Protein AF-A0A2E0UYD4-F1 (afdb_monomer)

Nearest PDB structures (foldseek):
  3ntu-assembly1_A  TM=8.074E-01  e=1.415E-02  Methanococcus voltae PS
  2zud-assembly1_B  TM=7.573E-01  e=6.756E-02  Saccharolobus solfataricus
  4is7-assembly1_A-2  TM=6.394E-01  e=7.525E-01  Homo sapiens
  5l1m-assembly1_A-2  TM=5.549E-01  e=4.769E-01  Homo sapiens
  7kja-assembly1_A  TM=5.950E-01  e=2.769E+00  Homo sapiens

Foldseek 3Di:
DDPVVVVVVVVVVVVVVVVVVVCVVVVVVVVVVVVVVVVVVVVVVVVVVVVVVVVVVVVVVVVVVVVPDDDPPDDPPDDDDPDPDDFDDLVVQPQDDPVLQVLCVVVVHRALVSLLPDDLVVSCVSCPPVCVSGDDSVSSSVVSVVVVVVVVVVVD

Solvent-accessible surface area (backbone atoms only — not comparable to full-atom values): 9063 Å² total; per-residue (Å²): 132,60,72,67,58,56,53,51,49,53,51,53,52,53,52,51,52,54,50,51,52,51,49,56,56,48,59,59,54,54,55,59,58,50,52,53,53,48,55,54,52,53,49,49,55,50,52,55,50,51,53,52,52,52,51,51,52,51,53,49,52,52,50,48,56,68,66,70,63,89,84,86,87,69,89,73,79,84,77,72,82,89,61,82,75,74,73,47,74,58,57,78,38,75,60,37,44,76,70,52,42,49,49,37,42,75,73,72,40,44,37,38,57,56,48,35,73,49,56,60,66,56,50,48,67,71,49,42,84,63,48,83,76,42,49,59,60,67,60,40,31,53,44,22,40,55,52,29,53,55,49,52,70,71,73,110

Mean predicted aligned error: 17.16 Å

Sequence (156 aa):
MSPIVAFILGLLVGWLVEWVIDWLYWRKRLQQNQAALQTCQDKQKDWDSQIKALITENEELKKQLKQTKPQVTAPVQAAEPIVPPTPDKLQKIKGIGPVIEKKLNEAGVYTFEQLASKNTEYLREVLGAVIERLADEDAIIQQAQLFADQKQSKAG

Radius of gyration: 34.53 Å; Cα contacts (8 Å, |Δi|>4): 71; chains: 1; bounding box: 78×46×93 Å

Secondary structure (DSSP, 8-state):
--HHHHHHHHHHHHHHHHHHHHHHHHHHHHHHHHHHHHHHHHHHHHHHHHHHHHHHHHHHHHHHHHHS-----S--------PPPPPP-GGGSTT--HHHHHHHHHTT--SHHHHHTS-HHHHHHHHGGGGGGSS-HHHHHHHHHHHHHHHHHHH-

Structure (mmCIF, N/CA/C/O backbone):
data_AF-A0A2E0UYD4-F1
#
_entry.id   AF-A0A2E0UYD4-F1
#
loop_
_atom_site.group_PDB
_atom_site.id
_atom_site.type_symbol
_atom_site.label_atom_id
_atom_site.label_alt_id
_atom_site.label_comp_id
_atom_site.label_asym_id
_atom_site.label_entity_id
_atom_site.label_seq_id
_atom_site.pdbx_PDB_ins_code
_atom_site.Cartn_x
_atom_site.Cartn_y
_atom_site.Cartn_z
_atom_site.occupancy
_atom_site.B_iso_or_equiv
_atom_site.auth_seq_id
_atom_site.auth_comp_id
_atom_site.auth_asym_id
_atom_site.auth_atom_id
_atom_site.pdbx_PDB_model_num
ATOM 1 N N . MET A 1 1 ? 50.947 -3.061 -53.651 1.00 64.31 1 MET A N 1
ATOM 2 C CA . MET A 1 1 ? 50.149 -3.178 -52.409 1.00 64.31 1 MET A CA 1
ATOM 3 C C . MET A 1 1 ? 50.666 -4.378 -51.644 1.00 64.31 1 MET A C 1
ATOM 5 O O . MET A 1 1 ? 50.732 -5.449 -52.232 1.00 64.31 1 MET A O 1
ATOM 9 N N . SER A 1 2 ? 51.127 -4.206 -50.405 1.00 89.00 2 SER A N 1
ATOM 10 C CA . SER A 1 2 ? 51.638 -5.330 -49.616 1.00 89.00 2 SER A CA 1
ATOM 11 C C . SER A 1 2 ? 50.470 -6.196 -49.116 1.00 89.00 2 SER A C 1
ATOM 13 O O . SER A 1 2 ? 49.450 -5.652 -48.687 1.00 89.00 2 SER A O 1
ATOM 15 N N . PRO A 1 3 ? 50.587 -7.535 -49.147 1.00 90.81 3 PRO A N 1
ATOM 16 C CA . PRO A 1 3 ? 49.510 -8.441 -48.723 1.00 90.81 3 PRO A CA 1
ATOM 17 C C . PRO A 1 3 ? 49.109 -8.230 -47.252 1.00 90.81 3 PRO A C 1
ATOM 19 O O . PRO A 1 3 ? 47.948 -8.385 -46.887 1.00 90.81 3 PRO A O 1
ATOM 22 N N . ILE A 1 4 ? 50.053 -7.775 -46.427 1.00 92.19 4 ILE A N 1
ATOM 23 C CA . ILE A 1 4 ? 49.841 -7.421 -45.019 1.00 92.19 4 ILE A CA 1
ATOM 24 C C . ILE A 1 4 ? 48.880 -6.230 -44.879 1.00 92.19 4 ILE A C 1
ATOM 26 O O . ILE A 1 4 ? 48.002 -6.240 -44.022 1.00 92.19 4 ILE A O 1
ATOM 30 N N . VAL A 1 5 ? 48.997 -5.218 -45.745 1.00 90.38 5 VAL A N 1
ATOM 31 C CA . VAL A 1 5 ? 48.122 -4.034 -45.708 1.00 90.38 5 VAL A CA 1
ATOM 32 C C . VAL A 1 5 ? 46.686 -4.397 -46.089 1.00 90.38 5 VAL A C 1
ATOM 34 O O . VAL A 1 5 ? 45.752 -3.890 -45.475 1.00 90.38 5 VAL A O 1
ATOM 37 N N . ALA A 1 6 ? 46.495 -5.319 -47.037 1.00 90.50 6 ALA A N 1
ATOM 38 C CA . ALA A 1 6 ? 45.163 -5.811 -47.393 1.00 90.50 6 ALA A CA 1
ATOM 39 C C . ALA A 1 6 ? 44.496 -6.580 -46.236 1.00 90.50 6 ALA A C 1
ATOM 41 O O . ALA A 1 6 ? 43.305 -6.401 -45.987 1.00 90.50 6 ALA A O 1
ATOM 42 N N . PHE A 1 7 ? 45.265 -7.381 -45.490 1.00 95.38 7 PHE A N 1
ATOM 43 C CA . PHE A 1 7 ? 44.767 -8.105 -44.317 1.00 95.38 7 PHE A CA 1
ATOM 44 C C . PHE A 1 7 ? 44.343 -7.157 -43.184 1.00 95.38 7 PHE A C 1
ATOM 46 O O . PHE A 1 7 ? 43.256 -7.299 -42.625 1.00 95.38 7 PHE A O 1
ATOM 53 N N . ILE A 1 8 ? 45.162 -6.142 -42.891 1.00 95.44 8 ILE A N 1
ATOM 54 C CA . ILE A 1 8 ? 44.855 -5.128 -41.870 1.00 95.44 8 ILE A CA 1
ATOM 55 C C . ILE A 1 8 ? 43.615 -4.316 -42.263 1.00 95.44 8 ILE A C 1
ATOM 57 O O . ILE A 1 8 ? 42.755 -4.073 -41.421 1.00 95.44 8 ILE A O 1
ATOM 61 N N . LEU A 1 9 ? 43.482 -3.937 -43.538 1.00 94.69 9 LEU A N 1
ATOM 62 C CA . LEU A 1 9 ? 42.302 -3.225 -44.035 1.00 94.69 9 LEU A CA 1
ATOM 63 C C . LEU A 1 9 ? 41.019 -4.043 -43.865 1.00 94.69 9 LEU A C 1
ATOM 65 O O . LEU A 1 9 ? 40.025 -3.507 -43.386 1.00 94.69 9 LEU A O 1
ATOM 69 N N . GLY A 1 10 ? 41.040 -5.334 -44.205 1.00 94.62 10 GLY A N 1
ATOM 70 C CA . GLY A 1 10 ? 39.885 -6.213 -44.009 1.00 94.62 10 GLY A CA 1
ATOM 71 C C . GLY A 1 10 ? 39.479 -6.332 -42.538 1.00 94.62 10 GLY A C 1
ATOM 72 O O . GLY A 1 10 ? 38.295 -6.248 -42.216 1.00 94.62 10 GLY A O 1
ATOM 73 N N . LEU A 1 11 ? 40.461 -6.448 -41.640 1.00 96.44 11 LEU A N 1
ATOM 74 C CA . LEU A 1 11 ? 40.224 -6.540 -40.199 1.00 96.44 11 LEU A CA 1
ATOM 75 C C . LEU A 1 11 ? 39.665 -5.232 -39.619 1.00 96.44 11 LEU A C 1
ATOM 77 O O . LEU A 1 11 ? 38.732 -5.268 -38.822 1.00 96.44 11 LEU A O 1
ATOM 81 N N . LEU A 1 12 ? 40.170 -4.079 -40.065 1.00 96.81 12 LEU A N 1
ATOM 82 C CA . LEU A 1 12 ? 39.643 -2.770 -39.670 1.00 96.81 12 LEU A CA 1
ATOM 83 C C . LEU A 1 12 ? 38.213 -2.546 -40.168 1.00 96.81 12 LEU A C 1
ATOM 85 O O . LEU A 1 12 ? 37.390 -2.014 -39.428 1.00 96.81 12 LEU A O 1
ATOM 89 N N . VAL A 1 13 ? 37.902 -2.962 -41.399 1.00 96.25 13 VAL A N 1
ATOM 90 C CA . VAL A 1 13 ? 36.544 -2.858 -41.951 1.00 96.25 13 VAL A CA 1
ATOM 91 C C . VAL A 1 13 ? 35.580 -3.765 -41.188 1.00 96.25 13 VAL A C 1
ATOM 93 O O . VAL A 1 13 ? 34.505 -3.308 -40.812 1.00 96.25 13 VAL A O 1
ATOM 96 N N . GLY A 1 14 ? 35.968 -5.012 -40.904 1.00 94.62 14 GLY A N 1
ATOM 97 C CA . GLY A 1 14 ? 35.163 -5.927 -40.089 1.00 94.62 14 GLY A CA 1
ATOM 98 C C . GLY A 1 14 ? 34.896 -5.376 -38.687 1.00 94.62 14 GLY A C 1
ATOM 99 O O . GLY A 1 14 ? 33.746 -5.328 -38.255 1.00 94.62 14 GLY A O 1
ATOM 100 N N . TRP A 1 1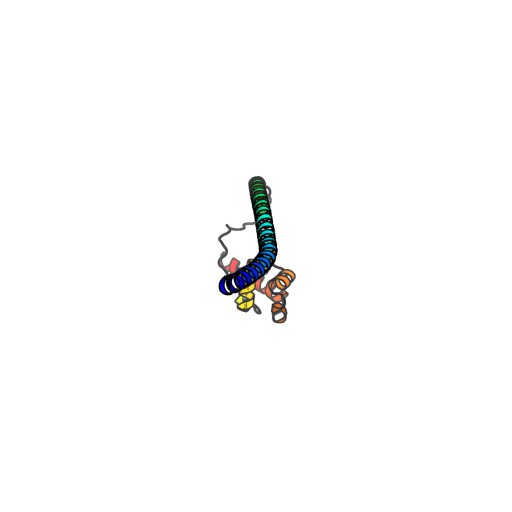5 ? 35.934 -4.857 -38.027 1.00 96.25 15 TRP A N 1
ATOM 101 C CA . TRP A 1 15 ? 35.818 -4.236 -36.706 1.00 96.25 15 TRP A CA 1
ATOM 102 C C . TRP A 1 15 ? 34.908 -2.996 -36.711 1.00 96.25 15 TRP A C 1
ATOM 104 O O . TRP A 1 15 ? 34.090 -2.816 -35.810 1.00 96.25 15 TRP A O 1
ATOM 114 N N . LEU A 1 16 ? 34.993 -2.160 -37.752 1.00 96.38 16 LEU A N 1
ATOM 115 C CA . LEU A 1 16 ? 34.124 -0.992 -37.911 1.00 96.38 16 LEU A CA 1
ATOM 116 C C . LEU A 1 16 ? 32.654 -1.403 -38.083 1.00 96.38 16 LEU A C 1
ATOM 118 O O . LEU A 1 16 ? 31.770 -0.769 -37.513 1.00 96.38 16 LEU A O 1
ATOM 122 N N . VAL A 1 17 ? 32.388 -2.457 -38.858 1.00 95.94 17 VAL A N 1
ATOM 123 C CA . VAL A 1 17 ? 31.026 -2.964 -39.082 1.00 95.94 17 VAL A CA 1
ATOM 124 C C . VAL A 1 17 ? 30.419 -3.495 -37.784 1.00 95.94 17 VAL A C 1
ATOM 126 O O . VAL A 1 17 ? 29.288 -3.127 -37.464 1.00 95.94 17 VAL A O 1
ATOM 129 N N . GLU A 1 18 ? 31.163 -4.287 -37.006 1.00 94.62 18 GLU A N 1
ATOM 130 C CA . GLU A 1 18 ? 30.717 -4.749 -35.683 1.00 94.62 18 GLU A CA 1
ATOM 131 C C . GLU A 1 18 ? 30.422 -3.571 -34.747 1.00 94.62 18 GLU A C 1
ATOM 133 O O . GLU A 1 18 ? 29.347 -3.506 -34.149 1.00 94.62 18 GLU A O 1
ATOM 138 N N . TRP A 1 19 ? 31.317 -2.581 -34.692 1.00 95.31 19 TRP A N 1
ATOM 139 C CA . TRP A 1 19 ? 31.139 -1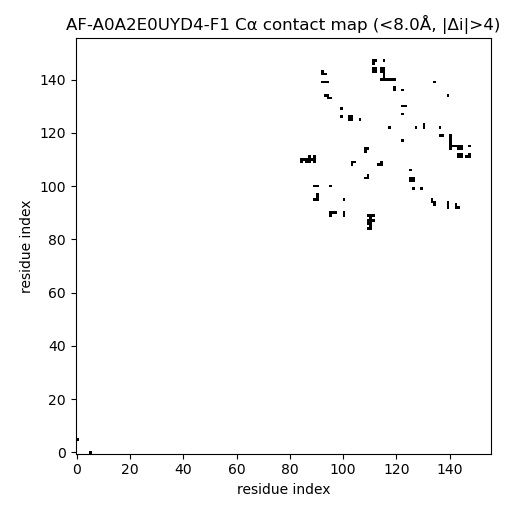.401 -33.846 1.00 95.31 19 TRP A CA 1
ATOM 140 C C . TRP A 1 19 ? 29.908 -0.569 -34.231 1.00 95.31 19 TRP A C 1
ATOM 142 O O . TRP A 1 19 ? 29.183 -0.089 -33.360 1.00 95.31 19 TRP A O 1
ATOM 152 N N . VAL A 1 20 ? 29.630 -0.412 -35.529 1.00 95.25 20 VAL A N 1
ATOM 153 C CA . VAL A 1 20 ? 28.441 0.308 -36.013 1.00 95.25 20 VAL A CA 1
ATOM 154 C C . VAL A 1 20 ? 27.155 -0.424 -35.621 1.00 95.25 20 VAL A C 1
ATOM 156 O O . VAL A 1 20 ? 26.191 0.226 -35.207 1.00 95.25 20 VAL A O 1
ATOM 159 N N . ILE A 1 21 ? 27.133 -1.758 -35.715 1.00 92.56 21 ILE A N 1
ATOM 160 C CA . ILE A 1 21 ? 25.982 -2.575 -35.303 1.00 92.56 21 ILE A CA 1
ATOM 161 C C . ILE A 1 21 ? 25.747 -2.436 -33.793 1.00 92.56 21 ILE A C 1
ATOM 163 O O . ILE A 1 21 ? 24.619 -2.155 -33.377 1.00 92.56 21 ILE A O 1
ATOM 167 N N . ASP A 1 22 ? 26.802 -2.542 -32.983 1.00 91.00 22 ASP A N 1
ATOM 168 C CA . ASP A 1 22 ? 26.722 -2.369 -31.530 1.00 91.00 22 ASP A CA 1
ATOM 169 C C . ASP A 1 22 ? 26.291 -0.952 -31.137 1.00 91.00 22 ASP A C 1
ATOM 171 O O . ASP A 1 22 ? 25.445 -0.775 -30.260 1.00 91.00 22 ASP 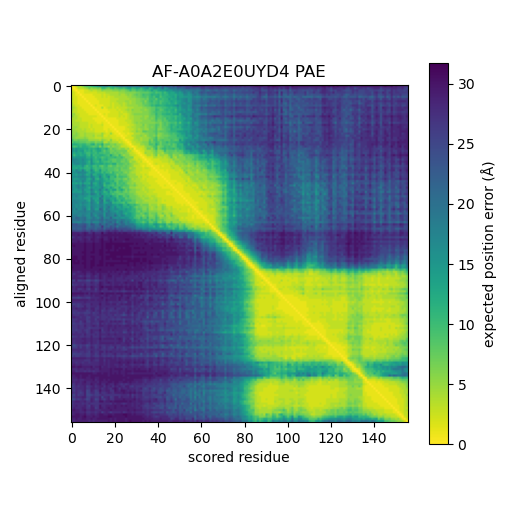A O 1
ATOM 175 N N . TRP A 1 23 ? 26.795 0.078 -31.819 1.00 91.44 23 TRP A N 1
ATOM 176 C CA . TRP A 1 23 ? 26.407 1.465 -31.570 1.00 91.44 23 TRP A CA 1
ATOM 177 C C . TRP A 1 23 ? 24.928 1.716 -31.880 1.00 91.44 23 TRP A C 1
ATOM 179 O O . TRP A 1 23 ? 24.232 2.359 -31.090 1.00 91.44 23 TRP A O 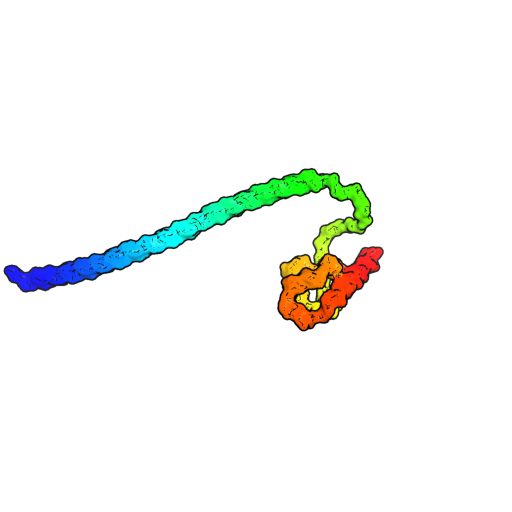1
ATOM 189 N N . LEU A 1 24 ? 24.414 1.183 -32.994 1.00 89.06 24 LEU A N 1
ATOM 190 C CA . LEU A 1 24 ? 22.992 1.281 -33.341 1.00 89.06 24 LEU A CA 1
ATOM 191 C C . LEU A 1 24 ? 22.112 0.537 -32.331 1.00 89.06 24 LEU A C 1
ATOM 193 O O . LEU A 1 24 ? 21.074 1.060 -31.907 1.00 89.06 24 LEU A O 1
ATOM 197 N N . TYR A 1 25 ? 22.543 -0.655 -31.913 1.00 86.69 25 TYR A N 1
ATOM 198 C CA . TYR A 1 25 ? 21.862 -1.445 -30.895 1.00 86.69 25 TYR A CA 1
ATOM 199 C C . TYR A 1 25 ? 21.826 -0.715 -29.542 1.00 86.69 25 TYR A C 1
ATOM 201 O O . TYR A 1 25 ? 20.766 -0.587 -28.917 1.00 86.69 25 TYR A O 1
ATOM 209 N N . TRP A 1 26 ? 22.957 -0.157 -29.110 1.00 80.94 26 TRP A N 1
ATOM 210 C CA . TRP A 1 26 ? 23.078 0.521 -27.823 1.00 80.94 26 TRP A CA 1
ATOM 211 C C . TRP A 1 26 ? 22.361 1.875 -27.805 1.00 80.94 26 TRP A C 1
ATOM 213 O O . TRP A 1 26 ? 21.678 2.203 -26.833 1.00 80.94 26 TRP A O 1
ATOM 223 N N . ARG A 1 27 ? 22.395 2.625 -28.915 1.00 84.75 27 ARG A N 1
ATOM 224 C CA . ARG A 1 27 ? 21.698 3.912 -29.063 1.00 84.75 27 ARG A CA 1
ATOM 225 C C . ARG A 1 27 ? 20.195 3.792 -28.811 1.00 84.75 27 ARG A C 1
ATOM 227 O O . ARG A 1 27 ? 19.625 4.632 -28.119 1.00 84.75 27 ARG A O 1
ATOM 234 N N . LYS A 1 28 ? 19.553 2.740 -29.329 1.00 76.19 28 LYS A N 1
ATOM 235 C CA . LYS A 1 28 ? 18.117 2.496 -29.106 1.00 76.19 28 LYS A CA 1
ATOM 236 C C . LYS A 1 28 ? 17.823 2.070 -27.662 1.00 76.19 28 LYS A C 1
ATOM 238 O O . LYS A 1 28 ? 16.817 2.489 -27.090 1.00 76.19 28 LYS A O 1
ATOM 243 N N . ARG A 1 29 ? 18.708 1.271 -27.056 1.00 78.81 29 ARG A N 1
ATOM 244 C CA . ARG A 1 29 ? 18.553 0.742 -25.690 1.00 78.81 29 ARG A CA 1
ATOM 245 C C . ARG A 1 29 ? 18.697 1.816 -24.605 1.00 78.81 29 ARG A C 1
ATOM 247 O O . ARG A 1 29 ? 18.000 1.748 -23.594 1.00 78.81 29 ARG A O 1
ATOM 254 N N . LEU A 1 30 ? 19.538 2.832 -24.811 1.00 69.50 30 LEU A N 1
ATOM 255 C CA . LEU A 1 30 ? 19.697 3.928 -23.844 1.00 69.50 30 LEU A CA 1
ATOM 256 C C . LEU A 1 30 ? 18.424 4.771 -23.690 1.00 69.50 30 LEU A C 1
ATOM 258 O O . LEU A 1 30 ? 18.078 5.165 -22.578 1.00 69.50 30 LEU A O 1
ATOM 262 N N . GLN A 1 31 ? 17.706 5.014 -24.787 1.00 72.25 31 GLN A N 1
ATOM 263 C CA . GLN A 1 31 ? 16.536 5.891 -24.782 1.00 72.25 31 GLN A CA 1
ATOM 264 C C . GLN A 1 31 ? 15.355 5.290 -24.001 1.00 72.25 31 GLN A C 1
ATOM 266 O O . GLN A 1 31 ? 14.665 6.003 -23.273 1.00 72.25 31 GLN A O 1
ATOM 271 N N . GLN A 1 32 ? 15.153 3.970 -24.092 1.00 75.00 32 GLN A N 1
ATOM 272 C CA . GLN A 1 32 ? 14.094 3.273 -23.350 1.00 75.00 32 GLN A CA 1
ATOM 273 C C . GLN A 1 32 ? 14.324 3.314 -21.833 1.00 75.00 32 GLN A C 1
ATOM 275 O O . GLN A 1 32 ? 13.389 3.564 -21.073 1.00 75.00 32 GLN A O 1
ATOM 280 N N . ASN A 1 33 ? 15.572 3.139 -21.392 1.00 78.25 33 ASN A N 1
ATOM 281 C CA . ASN A 1 33 ? 15.908 3.184 -19.968 1.00 78.25 33 ASN A CA 1
ATOM 282 C C . ASN A 1 33 ? 15.760 4.596 -19.375 1.00 78.25 33 ASN A C 1
ATOM 284 O O . ASN A 1 33 ? 15.356 4.737 -18.222 1.00 78.25 33 ASN A O 1
ATOM 288 N N . GLN A 1 34 ? 16.041 5.645 -20.154 1.00 78.06 34 GLN A N 1
ATOM 289 C CA . GLN A 1 34 ? 15.886 7.033 -19.702 1.00 78.06 34 GLN A CA 1
ATOM 290 C C . GLN A 1 34 ? 14.416 7.448 -19.557 1.00 78.06 34 GLN A C 1
ATOM 292 O O . GLN A 1 34 ? 14.070 8.098 -18.573 1.00 78.06 34 GLN A O 1
ATOM 297 N N . ALA A 1 35 ? 13.539 7.027 -20.475 1.00 80.12 35 ALA A N 1
ATOM 298 C CA . ALA A 1 35 ? 12.107 7.318 -20.385 1.00 80.12 35 ALA A CA 1
ATOM 299 C C . ALA A 1 35 ? 11.467 6.676 -19.140 1.00 80.12 35 ALA A C 1
ATOM 301 O O . ALA A 1 35 ? 10.701 7.324 -18.429 1.00 80.12 35 ALA A O 1
ATOM 302 N N . ALA A 1 36 ? 11.834 5.430 -18.821 1.00 81.50 36 ALA A N 1
ATOM 303 C CA . ALA A 1 36 ? 11.369 4.764 -17.605 1.00 81.50 36 ALA A CA 1
ATOM 304 C C . ALA A 1 36 ? 11.799 5.526 -16.336 1.00 81.50 36 ALA A C 1
ATOM 306 O O . ALA A 1 36 ? 10.974 5.763 -15.452 1.00 81.50 36 ALA A O 1
ATOM 307 N N . LEU A 1 37 ? 13.055 5.988 -16.271 1.00 82.44 37 LEU A N 1
ATOM 308 C CA . LEU A 1 37 ? 13.548 6.797 -15.150 1.00 82.44 37 LEU A CA 1
ATOM 309 C C . LEU A 1 37 ? 12.776 8.110 -14.994 1.00 82.44 37 LEU A C 1
ATOM 311 O O . LEU A 1 37 ? 12.408 8.458 -13.873 1.00 82.44 37 LEU A O 1
ATOM 315 N N . GLN A 1 38 ? 12.486 8.804 -16.095 1.00 84.75 38 GLN A N 1
ATOM 316 C CA . GLN A 1 38 ? 11.697 10.038 -16.062 1.00 84.75 38 GLN A CA 1
ATOM 317 C C . GLN A 1 38 ? 10.290 9.787 -15.521 1.00 84.75 38 GLN A C 1
ATOM 319 O O . GLN A 1 38 ? 9.877 10.453 -14.579 1.00 84.75 38 GLN A O 1
ATOM 324 N N . THR A 1 39 ? 9.599 8.751 -16.006 1.00 85.81 39 THR A N 1
ATOM 325 C CA . THR A 1 39 ? 8.253 8.430 -15.502 1.00 85.81 39 THR A CA 1
ATOM 326 C C . THR A 1 39 ? 8.237 8.097 -14.009 1.00 85.81 39 THR A C 1
ATOM 328 O O . THR A 1 39 ? 7.291 8.457 -13.311 1.00 85.81 39 THR A O 1
ATOM 331 N N . CYS A 1 40 ? 9.277 7.436 -13.492 1.00 86.25 40 CYS A N 1
ATOM 332 C CA . CYS A 1 40 ? 9.405 7.174 -12.060 1.00 86.25 40 CYS A CA 1
ATOM 333 C C . CYS A 1 40 ? 9.655 8.461 -11.263 1.00 86.25 40 CYS A C 1
ATOM 335 O O . CYS A 1 40 ? 9.064 8.637 -10.200 1.00 86.25 40 CYS A O 1
ATOM 337 N N . GLN A 1 41 ? 10.486 9.370 -11.776 1.00 90.25 41 GLN A N 1
ATOM 338 C CA . GLN A 1 41 ? 10.757 10.660 -11.136 1.00 90.25 41 GLN A CA 1
ATOM 339 C C . GLN A 1 41 ? 9.533 11.581 -11.133 1.00 90.25 41 GLN A C 1
ATOM 341 O O . GLN A 1 41 ? 9.270 12.244 -10.132 1.00 90.25 41 GLN A O 1
ATOM 346 N N . ASP A 1 42 ? 8.770 11.610 -12.222 1.00 90.25 42 ASP A N 1
ATOM 347 C CA . ASP A 1 42 ? 7.551 12.413 -12.313 1.00 90.25 42 ASP A CA 1
ATOM 348 C C . ASP A 1 42 ? 6.486 11.896 -11.347 1.00 90.25 42 ASP A C 1
ATOM 350 O O . ASP A 1 42 ? 5.899 12.681 -10.602 1.00 90.25 42 ASP A O 1
ATOM 354 N N . LYS A 1 43 ? 6.320 10.568 -11.261 1.00 91.00 43 LYS A N 1
ATOM 355 C CA . LYS A 1 43 ? 5.482 9.946 -10.228 1.00 91.00 43 LYS A CA 1
ATOM 356 C C . LYS A 1 43 ? 5.948 10.339 -8.830 1.00 91.00 43 LYS A C 1
ATOM 358 O O . LYS A 1 43 ? 5.119 10.710 -8.015 1.00 91.00 43 LYS A O 1
ATOM 363 N N . GLN A 1 44 ? 7.250 10.296 -8.544 1.00 91.62 44 GLN A N 1
ATOM 364 C CA . GLN A 1 44 ? 7.777 10.676 -7.230 1.00 91.62 44 GLN A CA 1
ATOM 365 C C . GLN A 1 44 ? 7.403 12.118 -6.851 1.00 91.62 44 GLN A C 1
ATOM 367 O O . GLN A 1 44 ? 6.922 12.347 -5.746 1.00 91.62 44 GLN A O 1
ATOM 372 N N . LYS A 1 45 ? 7.544 13.076 -7.775 1.00 91.50 45 LYS A N 1
ATOM 373 C CA . LYS A 1 45 ? 7.154 14.477 -7.537 1.00 91.50 45 LYS A CA 1
ATOM 374 C C . LYS A 1 45 ? 5.653 14.644 -7.306 1.00 91.50 45 LYS A C 1
ATOM 376 O O . LYS A 1 45 ? 5.249 15.476 -6.491 1.00 91.50 45 LYS A O 1
ATOM 381 N N . ASP A 1 46 ? 4.839 13.878 -8.025 1.00 92.94 46 ASP A N 1
ATOM 382 C CA . ASP A 1 46 ? 3.388 13.875 -7.859 1.00 92.94 46 ASP A CA 1
ATOM 383 C C . ASP A 1 46 ? 2.992 13.332 -6.477 1.00 92.94 46 ASP A C 1
ATOM 385 O O . ASP A 1 46 ? 2.299 14.015 -5.723 1.00 92.94 46 ASP A O 1
ATOM 389 N N . TRP A 1 47 ? 3.540 12.177 -6.079 1.00 86.19 47 TRP A 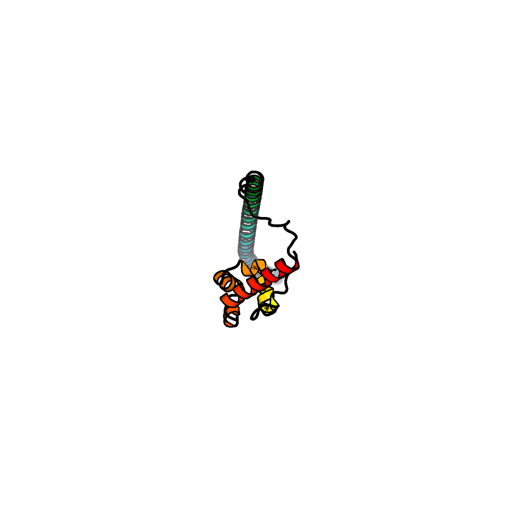N 1
ATOM 390 C CA . TRP A 1 47 ? 3.348 11.612 -4.739 1.00 86.19 47 TRP A CA 1
ATOM 391 C C . TRP A 1 47 ? 3.794 12.580 -3.635 1.00 86.19 47 TRP A C 1
ATOM 393 O O . TRP A 1 47 ? 3.070 12.775 -2.659 1.00 86.19 47 TRP A O 1
ATOM 403 N N . ASP A 1 48 ? 4.942 13.242 -3.803 1.00 93.44 48 ASP A N 1
ATOM 404 C CA . ASP A 1 48 ? 5.444 14.236 -2.847 1.00 93.44 48 ASP A CA 1
ATOM 405 C C . ASP A 1 48 ? 4.494 15.440 -2.715 1.00 93.44 48 ASP A C 1
ATOM 407 O O . ASP A 1 48 ? 4.325 15.994 -1.624 1.00 93.44 48 ASP A O 1
ATOM 411 N N . SER A 1 49 ? 3.862 15.853 -3.815 1.00 90.69 49 SER A N 1
ATOM 412 C CA . SER A 1 49 ? 2.884 16.947 -3.831 1.00 90.69 49 SER A CA 1
ATOM 413 C C . SER A 1 49 ? 1.586 16.548 -3.127 1.00 90.69 49 SER A C 1
ATOM 415 O O . SER A 1 49 ? 1.077 17.312 -2.305 1.00 90.69 49 SER A O 1
ATOM 417 N N . GLN A 1 50 ? 1.100 15.327 -3.373 1.00 93.00 50 GLN A N 1
ATOM 418 C CA . GLN A 1 50 ? -0.078 14.768 -2.705 1.00 93.00 50 GLN A CA 1
ATOM 419 C C . GLN A 1 50 ? 0.130 14.636 -1.189 1.00 93.00 50 GLN A C 1
ATOM 421 O O . GLN A 1 50 ? -0.730 15.047 -0.411 1.00 93.00 50 GLN A O 1
ATOM 426 N N . ILE A 1 51 ? 1.291 14.132 -0.750 1.00 89.44 51 ILE A N 1
ATOM 427 C CA . ILE A 1 51 ? 1.623 14.007 0.678 1.00 89.44 51 ILE A CA 1
ATOM 428 C C . ILE A 1 51 ? 1.606 15.379 1.356 1.00 89.44 51 ILE A C 1
ATOM 430 O O . ILE A 1 51 ? 1.016 15.527 2.424 1.00 89.44 51 ILE A O 1
ATOM 434 N N . LYS A 1 52 ? 2.218 16.396 0.737 1.00 93.69 52 LYS A N 1
ATOM 435 C CA . LYS A 1 52 ? 2.222 17.761 1.286 1.00 93.69 52 LYS A CA 1
ATOM 436 C C . LYS A 1 52 ? 0.808 18.324 1.415 1.00 93.69 52 LYS A C 1
ATOM 438 O O . LYS A 1 52 ? 0.483 18.853 2.472 1.00 93.69 52 LYS A O 1
ATOM 443 N N . ALA A 1 53 ? -0.029 18.162 0.389 1.00 91.38 53 ALA A N 1
ATOM 444 C CA . ALA A 1 53 ? -1.418 18.617 0.419 1.00 91.38 53 ALA A CA 1
ATOM 445 C C . ALA A 1 53 ? -2.226 17.934 1.538 1.00 91.38 53 ALA A C 1
ATOM 447 O O . ALA A 1 53 ? -2.873 18.616 2.329 1.00 91.38 53 ALA A O 1
ATOM 448 N N . LEU A 1 54 ? -2.112 16.607 1.668 1.00 87.94 54 LEU A N 1
ATOM 449 C CA . LEU A 1 54 ? -2.786 15.843 2.722 1.00 87.94 54 LEU A CA 1
ATOM 450 C C . LEU A 1 54 ? -2.307 16.232 4.122 1.00 87.94 54 LEU A C 1
ATOM 452 O O . LEU A 1 54 ? -3.103 16.269 5.058 1.00 87.94 54 LEU A O 1
ATOM 456 N N . ILE A 1 55 ? -1.015 16.516 4.298 1.00 91.50 55 ILE A N 1
ATOM 457 C CA . ILE A 1 55 ? -0.488 16.993 5.582 1.00 91.50 55 ILE A CA 1
ATOM 458 C C . ILE A 1 55 ? -1.124 18.339 5.937 1.00 91.50 55 ILE A C 1
ATOM 460 O O . ILE A 1 55 ? -1.592 18.501 7.062 1.00 91.50 55 ILE A O 1
ATOM 464 N N . THR A 1 56 ? -1.195 19.273 4.986 1.00 89.50 56 THR A N 1
ATOM 465 C CA . THR A 1 56 ? -1.824 20.583 5.200 1.00 89.50 56 THR A CA 1
ATOM 466 C C . THR A 1 56 ? -3.309 20.453 5.536 1.00 89.50 56 THR A C 1
ATOM 468 O O . THR A 1 56 ? -3.749 21.019 6.535 1.00 89.50 56 THR A O 1
ATOM 471 N N . GLU A 1 57 ? -4.061 19.641 4.790 1.00 88.94 57 GLU A N 1
ATOM 472 C CA . GLU A 1 57 ? -5.474 19.363 5.074 1.00 88.94 57 GLU A CA 1
ATOM 473 C C . GLU A 1 57 ? -5.655 18.767 6.477 1.00 88.94 57 GLU A C 1
ATOM 475 O O . GLU A 1 57 ? -6.493 19.218 7.254 1.00 88.94 57 GLU A O 1
ATOM 480 N N . ASN A 1 58 ? -4.818 17.802 6.864 1.00 86.38 58 ASN A N 1
ATOM 481 C CA . ASN A 1 58 ? -4.871 17.216 8.202 1.00 86.38 58 ASN A CA 1
ATOM 482 C C . ASN A 1 58 ? -4.541 18.226 9.305 1.00 86.38 58 ASN A C 1
ATOM 484 O O . ASN A 1 58 ? -5.115 18.161 10.393 1.00 86.38 58 ASN A O 1
ATOM 488 N N . GLU A 1 59 ? -3.606 19.145 9.075 1.00 85.69 59 GLU A N 1
ATOM 489 C CA . GLU A 1 59 ? -3.314 20.217 10.025 1.00 85.69 59 GLU A CA 1
ATOM 490 C C . GLU A 1 59 ? -4.486 21.190 10.167 1.00 85.69 59 GLU A C 1
ATOM 492 O O . GLU A 1 59 ? -4.797 21.608 11.286 1.00 85.69 59 GLU A O 1
ATOM 497 N N . GLU A 1 60 ? -5.160 21.522 9.067 1.00 83.56 60 GLU A N 1
ATOM 498 C CA . GLU A 1 60 ? -6.367 22.348 9.066 1.00 83.56 60 GLU A CA 1
ATOM 499 C C . GLU A 1 60 ? -7.530 21.648 9.764 1.00 83.56 60 GLU A C 1
ATOM 501 O O . GLU A 1 60 ? -8.120 22.228 10.673 1.00 83.56 60 GLU A O 1
ATOM 506 N N . LEU A 1 61 ? -7.801 20.381 9.446 1.00 81.75 61 LEU A N 1
ATOM 507 C CA . LEU A 1 61 ? -8.812 19.569 10.123 1.00 81.75 61 LEU A CA 1
ATOM 508 C C . LEU A 1 61 ? -8.514 19.439 11.620 1.00 81.75 61 LEU A C 1
ATOM 510 O O . LEU A 1 61 ? -9.408 19.586 12.448 1.00 81.75 61 LEU A O 1
ATOM 514 N N . LYS A 1 62 ? -7.249 19.243 12.011 1.00 78.44 62 LYS A N 1
ATOM 515 C CA . LYS A 1 62 ? -6.852 19.231 13.430 1.00 78.44 62 LYS A CA 1
ATOM 516 C C . LYS A 1 62 ? -7.069 20.584 14.103 1.00 78.44 62 LYS A C 1
ATOM 518 O O . LYS A 1 62 ? -7.432 20.613 15.279 1.00 78.44 62 LYS A O 1
ATOM 523 N N . LYS A 1 63 ? -6.835 21.699 13.407 1.00 80.12 63 LYS A N 1
ATOM 524 C CA . LYS A 1 63 ? -7.128 23.048 13.922 1.00 80.12 63 LYS A CA 1
ATOM 525 C C . LYS A 1 63 ? -8.633 23.258 14.072 1.00 80.12 63 LYS A C 1
ATOM 527 O O . LYS A 1 63 ? -9.055 23.711 15.131 1.00 80.12 63 LYS A O 1
ATOM 532 N N . GLN A 1 64 ? -9.424 22.839 13.086 1.00 75.75 64 GLN A N 1
ATOM 533 C CA . GLN A 1 64 ? -10.884 22.879 13.138 1.00 75.75 64 GLN A CA 1
ATOM 534 C C . GLN A 1 64 ? -11.411 22.033 14.298 1.00 75.75 64 GLN A C 1
ATOM 536 O O . GLN A 1 64 ? -12.148 22.547 15.119 1.00 75.75 64 GLN A O 1
ATOM 541 N N . LEU A 1 65 ? -10.940 20.798 14.490 1.00 71.81 65 LEU A N 1
ATOM 542 C CA . LEU A 1 65 ? -11.336 19.958 15.631 1.00 71.81 65 LEU A CA 1
ATOM 543 C C . LEU A 1 65 ? -10.964 20.560 16.994 1.00 71.81 65 LEU A C 1
ATOM 545 O O . LEU A 1 65 ? -11.709 20.413 17.960 1.00 71.81 65 LEU A O 1
ATOM 549 N N . LYS A 1 66 ? -9.823 21.253 17.091 1.00 68.00 66 LYS A N 1
ATOM 550 C CA . LYS A 1 66 ? -9.431 21.976 18.313 1.00 68.00 66 LYS A CA 1
ATOM 551 C C . LYS A 1 66 ? -10.307 23.202 18.575 1.00 68.00 66 LYS A C 1
ATOM 553 O O . LYS A 1 66 ? -10.452 23.595 19.727 1.00 68.00 66 LYS A O 1
ATOM 558 N N . GLN A 1 67 ? -10.872 23.797 17.528 1.00 61.12 67 GLN A N 1
ATOM 559 C CA . GLN A 1 67 ? -11.771 24.951 17.604 1.00 61.12 67 GLN A CA 1
ATOM 560 C C . GLN A 1 67 ? -13.247 24.530 17.749 1.00 61.12 67 GLN A C 1
ATOM 562 O O . GLN A 1 67 ? -14.030 25.234 18.381 1.00 61.12 67 GLN A O 1
ATOM 567 N N . THR A 1 68 ? -13.620 23.343 17.265 1.00 57.41 68 THR A N 1
ATOM 568 C CA . THR A 1 68 ? -14.959 22.735 17.336 1.00 57.41 68 THR A CA 1
ATOM 569 C C . THR A 1 68 ? -15.108 21.843 18.576 1.00 57.41 68 THR A C 1
ATOM 571 O O . THR A 1 68 ? -15.594 20.715 18.520 1.00 57.41 68 THR A O 1
ATOM 574 N N . LYS A 1 69 ? -14.718 22.354 19.747 1.00 57.16 69 LYS A N 1
ATOM 575 C CA . LYS A 1 69 ? -15.178 21.823 21.040 1.00 57.16 69 LYS A CA 1
ATOM 576 C C . LYS A 1 69 ? -15.454 23.024 21.944 1.00 57.16 69 LYS A C 1
ATOM 578 O O . LYS A 1 69 ? -14.509 23.601 22.475 1.00 57.16 69 LYS A O 1
ATOM 583 N N . PRO A 1 70 ? -16.724 23.460 22.041 1.00 52.56 70 PRO A N 1
ATOM 584 C CA . PRO A 1 70 ? -17.671 22.747 22.901 1.00 52.56 70 PRO A CA 1
ATOM 585 C C . PRO A 1 70 ? -19.132 22.746 22.393 1.00 52.56 70 PRO A C 1
ATOM 587 O O . PRO A 1 70 ? -19.848 23.722 22.578 1.00 52.56 70 PRO A O 1
ATOM 590 N N . GLN A 1 71 ? -19.607 21.621 21.847 1.00 43.81 71 GLN A N 1
ATOM 591 C CA . GLN A 1 71 ? -21.032 21.235 21.866 1.00 43.81 71 GLN A CA 1
ATOM 592 C C . GLN A 1 71 ? -21.154 19.707 22.009 1.00 43.81 71 GLN A C 1
ATOM 594 O O . GLN A 1 71 ? -21.541 18.991 21.097 1.00 43.81 71 GLN A O 1
ATOM 599 N N . VAL A 1 72 ? -20.791 19.210 23.192 1.00 52.16 72 VAL A N 1
ATOM 600 C CA . VAL A 1 72 ? -21.496 18.086 23.828 1.00 52.16 72 VAL A CA 1
ATOM 601 C C . VAL A 1 72 ? -21.754 18.546 25.259 1.00 52.16 72 VAL A C 1
ATOM 603 O O . VAL A 1 72 ? -21.016 18.237 26.188 1.00 52.16 72 VAL A O 1
ATOM 606 N N . THR A 1 73 ? -22.751 19.410 25.401 1.00 51.00 73 THR A N 1
ATOM 607 C CA . THR A 1 73 ? -23.288 19.899 26.676 1.00 51.00 73 THR A CA 1
ATOM 608 C C . THR A 1 73 ? -24.781 19.576 26.706 1.00 51.00 73 THR A C 1
ATOM 610 O O . THR A 1 73 ? -25.631 20.445 26.571 1.00 51.00 73 THR A O 1
ATOM 613 N N . ALA A 1 74 ? -25.085 18.286 26.835 1.00 48.34 74 ALA A N 1
ATOM 614 C CA . ALA A 1 74 ? -26.333 17.714 27.348 1.00 48.34 74 ALA A CA 1
ATOM 615 C C . ALA A 1 74 ? -25.983 16.293 27.844 1.00 48.34 74 ALA A C 1
ATOM 617 O O . ALA A 1 74 ? -25.090 15.670 27.268 1.00 48.34 74 ALA A O 1
ATOM 618 N N . PRO A 1 75 ? -26.548 15.821 28.965 1.00 44.75 75 PRO A N 1
ATOM 619 C CA . PRO A 1 75 ? -25.829 14.996 29.931 1.00 44.75 75 PRO A CA 1
ATOM 620 C C . PRO A 1 75 ? -25.569 13.582 29.405 1.00 44.75 75 PRO A C 1
ATOM 622 O O . PRO A 1 75 ? -26.449 12.726 29.426 1.00 44.75 75 PRO A O 1
ATOM 625 N N . VAL A 1 76 ? -24.329 13.319 28.994 1.00 48.59 76 VAL A N 1
ATOM 626 C CA . VAL A 1 76 ? -23.802 11.955 28.954 1.00 48.59 76 VAL A CA 1
ATOM 627 C C . VAL A 1 76 ? -23.605 11.550 30.408 1.00 48.59 76 VAL A C 1
ATOM 629 O O . VAL A 1 76 ? -22.733 12.080 31.097 1.00 48.59 76 VAL A O 1
ATOM 632 N N . GLN A 1 77 ? -24.481 10.678 30.899 1.00 47.88 77 GLN A N 1
ATOM 633 C CA . GLN A 1 77 ? -24.310 10.030 32.192 1.00 47.88 77 GLN A CA 1
ATOM 634 C C . GLN A 1 77 ? -22.928 9.362 32.218 1.00 47.88 77 GLN A C 1
ATOM 636 O O . GLN A 1 77 ? -22.640 8.505 31.391 1.00 47.88 77 GLN A O 1
ATOM 641 N N . ALA A 1 78 ? -22.081 9.864 33.121 1.00 52.12 78 ALA A N 1
ATOM 642 C CA . ALA A 1 78 ? -20.823 9.309 33.616 1.00 52.12 78 ALA A CA 1
ATOM 643 C C . ALA A 1 78 ? -20.146 8.239 32.733 1.00 52.12 78 ALA A C 1
ATOM 645 O O . ALA A 1 78 ? -20.215 7.050 33.024 1.00 52.12 78 ALA A O 1
ATOM 646 N N . ALA A 1 79 ? -19.427 8.671 31.695 1.00 44.06 79 ALA A N 1
ATOM 647 C CA . ALA A 1 79 ? -18.357 7.864 31.117 1.00 44.06 79 ALA A CA 1
ATOM 648 C C . ALA A 1 79 ? -17.035 8.299 31.762 1.00 44.06 79 ALA A C 1
ATOM 650 O O . ALA A 1 79 ? -16.587 9.437 31.598 1.00 44.06 79 ALA A O 1
ATOM 651 N N . GLU A 1 80 ? -16.472 7.389 32.550 1.00 46.84 80 GLU A N 1
ATOM 652 C CA . GLU A 1 80 ? -15.174 7.475 33.213 1.00 46.84 80 GLU A CA 1
ATOM 653 C C . GLU A 1 80 ? -14.020 7.767 32.227 1.00 46.84 80 GLU A C 1
ATOM 655 O O . GLU A 1 80 ? -14.187 7.634 31.009 1.00 46.84 80 GLU A O 1
ATOM 660 N N . PRO A 1 81 ? -12.844 8.213 32.717 1.00 42.19 81 PRO A N 1
ATOM 661 C CA . PRO A 1 81 ? -11.729 8.609 31.866 1.00 42.19 81 PRO A CA 1
ATOM 662 C C . PRO A 1 81 ? -11.367 7.466 30.919 1.00 42.19 81 PRO A C 1
ATOM 664 O O . PRO A 1 81 ? -11.318 6.312 31.335 1.00 42.19 81 PRO A O 1
ATOM 667 N N . ILE A 1 82 ? -11.079 7.791 29.657 1.00 54.66 82 ILE A N 1
ATOM 668 C CA . ILE A 1 82 ? -10.618 6.837 28.643 1.00 54.66 82 ILE A CA 1
ATOM 669 C C . ILE A 1 82 ? -9.217 6.354 29.048 1.00 54.66 82 ILE A C 1
ATOM 671 O O . ILE A 1 82 ? -8.197 6.848 28.569 1.00 54.66 82 ILE A O 1
ATOM 675 N N . VAL A 1 83 ? -9.165 5.413 29.986 1.00 55.28 83 VAL A N 1
ATOM 676 C CA . VAL A 1 83 ? -8.020 4.539 30.209 1.00 55.28 83 VAL A CA 1
ATOM 677 C C . VAL A 1 83 ? -7.895 3.710 28.928 1.00 55.28 83 VAL A C 1
ATOM 679 O O . VAL A 1 83 ? -8.919 3.218 28.446 1.00 55.28 83 VAL A O 1
ATOM 682 N N . PRO A 1 84 ? -6.700 3.575 28.320 1.00 55.19 84 PRO A N 1
ATOM 683 C CA . P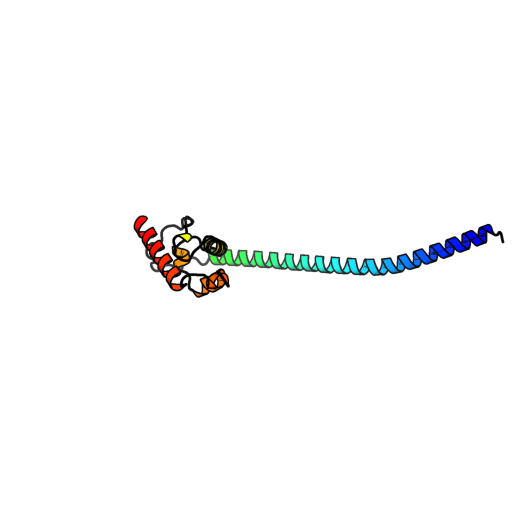RO A 1 84 ? -6.529 2.679 27.183 1.00 55.19 84 PRO A CA 1
ATOM 684 C C . PRO A 1 84 ? -7.081 1.310 27.592 1.00 55.19 84 PRO A C 1
ATOM 686 O O . PRO A 1 84 ? -6.627 0.760 28.600 1.00 55.19 84 PRO A O 1
ATOM 689 N N . PRO A 1 85 ? -8.110 0.803 26.897 1.00 59.62 85 PRO A N 1
ATOM 690 C CA . PRO A 1 85 ? -8.842 -0.344 27.383 1.00 59.62 85 PRO A CA 1
ATOM 691 C C . PRO A 1 85 ? -7.897 -1.539 27.452 1.00 59.62 85 PRO A C 1
ATOM 693 O O . PRO A 1 85 ? -7.254 -1.893 26.462 1.00 59.62 85 PRO A O 1
ATOM 696 N N . THR A 1 86 ? -7.788 -2.143 28.634 1.00 70.50 86 THR A N 1
ATOM 697 C CA . THR A 1 86 ? -7.049 -3.392 28.814 1.00 70.50 86 THR A CA 1
ATOM 698 C C . THR A 1 86 ? -7.625 -4.426 27.841 1.00 70.50 86 THR A C 1
ATOM 700 O O . THR A 1 86 ? -8.838 -4.650 27.892 1.00 70.50 86 THR A O 1
ATOM 703 N N . PRO A 1 87 ? -6.808 -5.039 26.959 1.00 79.25 87 PRO A N 1
ATOM 704 C CA . PRO A 1 87 ? -7.304 -5.996 25.977 1.00 79.25 87 PRO A CA 1
ATOM 705 C C . PRO A 1 87 ? -8.011 -7.164 26.665 1.00 79.25 87 PRO A C 1
ATOM 707 O O . PRO A 1 87 ? -7.437 -7.816 27.545 1.00 79.25 87 PRO A O 1
ATOM 710 N N . ASP A 1 88 ? -9.252 -7.432 26.266 1.00 84.75 88 ASP A N 1
ATOM 711 C CA . ASP A 1 88 ? -10.010 -8.571 26.766 1.00 84.75 88 ASP A CA 1
ATOM 712 C C . ASP A 1 88 ? -9.689 -9.824 25.945 1.00 84.75 88 ASP A C 1
ATOM 714 O O . ASP A 1 88 ? -9.370 -9.767 24.760 1.00 84.75 88 ASP A O 1
ATOM 718 N N . LYS A 1 89 ? -9.816 -10.997 26.572 1.00 88.75 89 LYS A N 1
ATOM 719 C CA . LYS A 1 89 ? -9.719 -12.279 25.860 1.00 88.75 89 LYS A CA 1
ATOM 720 C C . LYS A 1 89 ? -11.040 -12.578 25.159 1.00 88.75 89 LYS A C 1
ATOM 722 O O . LYS A 1 89 ? -11.920 -13.201 25.762 1.00 88.75 89 LYS A O 1
ATOM 727 N N . LEU A 1 90 ? -11.166 -12.175 23.896 1.00 87.81 90 LEU A N 1
ATOM 728 C CA . LEU A 1 90 ? -12.380 -12.363 23.092 1.00 87.81 90 LEU A CA 1
ATOM 729 C C . LEU A 1 90 ? -12.715 -13.849 22.881 1.00 87.81 90 LEU A C 1
ATOM 731 O O . LEU A 1 90 ? -13.878 -14.194 22.693 1.00 87.81 90 LEU A O 1
ATOM 735 N N . GLN A 1 91 ? -11.730 -14.744 23.036 1.00 88.19 91 GLN A N 1
ATOM 736 C CA . GLN A 1 91 ? -11.904 -16.207 22.996 1.00 88.19 91 GLN A CA 1
ATOM 737 C C . GLN A 1 91 ? -12.912 -16.771 24.013 1.00 88.19 91 GLN A C 1
ATOM 739 O O . GLN A 1 91 ? -13.309 -17.930 23.912 1.00 88.19 91 GLN A O 1
ATOM 744 N N . LYS A 1 92 ? -13.318 -15.992 25.028 1.00 87.88 92 LYS A N 1
ATOM 745 C CA . LYS A 1 92 ? -14.378 -16.406 25.964 1.00 87.88 92 LYS A CA 1
ATOM 746 C C . LYS A 1 92 ? -15.751 -16.512 25.297 1.00 87.88 92 LYS A C 1
ATOM 748 O O . LYS A 1 92 ? -16.616 -17.217 25.814 1.00 87.88 92 LYS A O 1
ATOM 753 N N . ILE A 1 93 ? -15.948 -15.818 24.180 1.00 87.69 93 ILE A N 1
ATOM 754 C CA . ILE A 1 93 ? -17.179 -15.875 23.400 1.00 87.69 93 ILE A CA 1
ATOM 755 C C . ILE A 1 93 ? -17.168 -17.148 22.557 1.00 87.69 93 ILE A C 1
ATOM 757 O O . ILE A 1 93 ? -16.209 -17.444 21.839 1.00 87.69 93 ILE A O 1
ATOM 761 N N . LYS A 1 94 ? -18.257 -17.913 22.629 1.00 84.50 94 LYS A N 1
ATOM 762 C CA . LYS A 1 94 ? -18.405 -19.148 21.858 1.00 84.50 94 LYS A CA 1
ATOM 763 C C . LYS A 1 94 ? -18.382 -18.824 20.366 1.00 84.50 94 LYS A C 1
ATOM 765 O O . LYS A 1 94 ? -19.147 -17.992 19.899 1.00 84.50 94 LYS A O 1
ATOM 770 N N . GLY A 1 95 ? -17.515 -19.511 19.627 1.00 83.56 95 GLY A N 1
ATOM 771 C CA . GLY A 1 95 ? -17.307 -19.275 18.198 1.00 83.56 95 GLY A CA 1
ATOM 772 C C . GLY A 1 95 ? -16.094 -18.398 17.887 1.00 83.56 95 GLY A C 1
ATOM 773 O O . GLY A 1 95 ? -15.572 -18.500 16.783 1.00 83.56 95 GLY A O 1
ATOM 774 N N . ILE A 1 96 ? -15.564 -17.630 18.848 1.00 86.94 96 ILE A N 1
ATOM 775 C CA . ILE A 1 96 ? -14.339 -16.843 18.652 1.00 86.94 96 ILE A CA 1
ATOM 776 C C . ILE A 1 96 ? -13.114 -17.694 18.994 1.00 86.94 96 ILE A C 1
ATOM 778 O O . ILE A 1 96 ? -12.749 -17.885 20.150 1.00 86.94 96 ILE A O 1
ATOM 782 N N . GLY A 1 97 ? -12.459 -18.217 17.959 1.00 85.19 97 GLY A N 1
ATOM 783 C CA . GLY A 1 97 ? -11.147 -18.857 18.076 1.00 85.19 97 GLY A CA 1
ATOM 784 C C . GLY A 1 97 ? -9.980 -17.859 17.991 1.00 85.19 97 GLY A C 1
ATOM 785 O O . GLY A 1 97 ? -10.188 -16.691 17.654 1.00 85.19 97 GLY A O 1
ATOM 786 N N . PRO A 1 98 ? -8.727 -18.319 18.185 1.00 87.31 98 PRO A N 1
ATOM 787 C CA . PRO A 1 98 ? -7.530 -17.467 18.120 1.00 87.31 98 PRO A CA 1
ATOM 788 C C . PRO A 1 98 ? -7.357 -16.758 16.766 1.00 87.31 98 PRO A C 1
ATOM 790 O O . PRO A 1 98 ? -6.811 -15.661 16.696 1.00 87.31 98 PRO A O 1
ATOM 793 N N . VAL A 1 99 ? -7.848 -17.361 15.679 1.00 87.25 99 VAL A N 1
ATOM 794 C CA . VAL A 1 99 ? -7.808 -16.765 14.332 1.00 87.25 99 VAL A CA 1
ATOM 795 C C . VAL A 1 99 ? -8.759 -15.572 14.217 1.00 87.25 99 VAL A C 1
ATOM 797 O O . VAL A 1 99 ? -8.397 -14.549 13.642 1.00 87.25 99 VAL A O 1
ATOM 800 N N . ILE A 1 100 ? -9.966 -15.695 14.771 1.00 87.69 100 ILE A N 1
ATOM 801 C CA . ILE A 1 100 ? -10.995 -14.649 14.718 1.00 87.69 100 ILE A CA 1
ATOM 802 C C . ILE A 1 100 ? -10.615 -13.503 15.648 1.00 87.69 100 ILE A C 1
ATOM 804 O O . ILE A 1 100 ? -10.671 -12.352 15.235 1.00 87.69 100 ILE A O 1
ATOM 808 N N . GLU A 1 101 ? -10.141 -13.810 16.858 1.00 88.56 101 GLU A N 1
ATOM 809 C CA . GLU A 1 101 ? -9.617 -12.799 17.781 1.00 88.56 101 GLU A CA 1
ATOM 810 C C . GLU A 1 101 ? -8.480 -11.993 17.142 1.00 88.56 101 GLU A C 1
ATOM 812 O O . GLU A 1 101 ? -8.486 -10.768 17.211 1.00 88.56 101 GLU A O 1
ATOM 817 N N . LYS A 1 102 ? -7.542 -12.652 16.447 1.00 88.38 102 LYS A N 1
ATOM 818 C CA . LYS A 1 102 ? -6.467 -11.945 15.742 1.00 88.38 102 LYS A CA 1
ATOM 819 C C . LYS A 1 102 ? -7.010 -10.984 14.681 1.00 88.38 102 LYS A C 1
ATOM 821 O O . LYS A 1 102 ? -6.569 -9.841 14.639 1.00 88.38 102 LYS A O 1
ATOM 826 N N . LYS A 1 103 ? -7.975 -11.417 13.864 1.00 88.00 103 LYS A N 1
ATOM 827 C CA . LYS A 1 103 ? -8.606 -10.550 12.855 1.00 88.00 103 LYS A CA 1
ATOM 828 C C . LYS A 1 103 ? -9.361 -9.372 13.475 1.00 88.00 103 LYS A C 1
ATOM 830 O O . LYS A 1 103 ? -9.280 -8.263 12.961 1.00 88.00 103 LYS A O 1
ATOM 835 N N . LEU A 1 104 ? -10.079 -9.600 14.574 1.00 88.19 104 LEU A N 1
ATOM 836 C CA . LEU A 1 104 ? -10.784 -8.540 15.299 1.00 88.19 104 LEU A CA 1
ATOM 837 C C . LEU A 1 104 ? -9.796 -7.512 15.865 1.00 88.19 104 LEU A C 1
ATOM 839 O O . LEU A 1 104 ? -9.998 -6.314 15.683 1.00 88.19 104 LEU A O 1
ATOM 843 N N . ASN A 1 105 ? -8.685 -7.976 16.438 1.00 88.88 105 ASN A N 1
ATOM 844 C CA . ASN A 1 105 ? -7.607 -7.113 16.916 1.00 88.88 105 ASN A CA 1
ATOM 845 C C . ASN A 1 105 ? -6.972 -6.307 15.767 1.00 88.88 105 ASN A C 1
ATOM 847 O O . ASN A 1 105 ? -6.786 -5.100 15.896 1.00 88.88 105 ASN A O 1
ATOM 851 N N . GLU A 1 106 ? -6.691 -6.937 14.620 1.00 87.31 106 GLU A N 1
ATOM 852 C CA . GLU A 1 106 ? -6.202 -6.253 13.408 1.00 87.31 106 GLU A CA 1
ATOM 853 C C . GLU A 1 106 ? -7.189 -5.178 12.912 1.00 87.31 106 GLU A C 1
ATOM 855 O O . GLU A 1 106 ? -6.763 -4.128 12.433 1.00 87.31 106 GLU A O 1
ATOM 860 N N . ALA A 1 107 ? -8.495 -5.398 13.094 1.00 85.69 107 ALA A N 1
ATOM 861 C CA . ALA A 1 107 ? -9.556 -4.436 12.789 1.00 85.69 107 ALA A CA 1
ATOM 862 C C . ALA A 1 107 ? -9.818 -3.401 13.904 1.00 85.69 107 ALA A C 1
ATOM 864 O O . ALA A 1 107 ? -10.725 -2.573 13.781 1.00 85.69 107 ALA A O 1
ATOM 865 N N . GLY A 1 108 ? -9.032 -3.426 14.984 1.00 84.38 108 GLY A N 1
ATOM 866 C CA . GLY A 1 108 ? -9.101 -2.456 16.075 1.00 84.38 108 GLY A CA 1
ATOM 867 C C . GLY A 1 108 ? -10.102 -2.784 17.187 1.00 84.38 108 GLY A C 1
ATOM 868 O O . GLY A 1 108 ? -10.403 -1.903 17.991 1.00 84.38 108 GLY A O 1
ATOM 869 N N . VAL A 1 109 ? -10.626 -4.011 17.243 1.00 88.25 109 VAL A N 1
ATOM 870 C CA . VAL A 1 109 ? -11.554 -4.479 18.284 1.00 88.25 109 VAL A CA 1
ATOM 871 C C . VAL A 1 109 ? -10.807 -5.365 19.272 1.00 88.25 109 VAL A C 1
ATOM 873 O O . VAL A 1 109 ? -10.482 -6.506 18.963 1.00 88.25 109 VAL A O 1
ATOM 876 N N . TYR A 1 110 ? -10.574 -4.831 20.469 1.00 87.81 110 TYR A N 1
ATOM 877 C CA . TYR A 1 110 ? -9.778 -5.457 21.526 1.00 87.81 110 TYR A CA 1
ATOM 878 C C . TYR A 1 110 ? -10.574 -5.754 22.807 1.00 87.81 110 TYR A C 1
ATOM 880 O O . TYR A 1 110 ? -10.064 -6.455 23.680 1.00 87.81 110 TYR A O 1
ATOM 888 N N . THR A 1 111 ? -11.796 -5.223 22.960 1.00 89.12 111 THR A N 1
ATOM 889 C CA . THR A 1 111 ? -12.633 -5.447 24.157 1.00 89.12 111 THR A CA 1
ATOM 890 C C . THR A 1 111 ? -14.023 -5.977 23.854 1.00 89.12 111 THR A C 1
ATOM 892 O O . THR A 1 111 ? -14.542 -5.825 22.744 1.00 89.12 111 THR A O 1
ATOM 895 N N . PHE A 1 112 ? -14.652 -6.569 24.876 1.00 88.50 112 PHE A N 1
ATOM 896 C CA . PHE A 1 112 ? -16.046 -7.008 24.789 1.00 88.50 112 PHE A CA 1
ATOM 897 C C . PHE A 1 112 ? -16.992 -5.840 24.498 1.00 88.50 112 PHE A C 1
ATOM 899 O O . PHE A 1 112 ? -17.903 -5.995 23.695 1.00 88.50 112 PHE A O 1
ATOM 906 N N . GLU A 1 113 ? -16.739 -4.659 25.069 1.00 85.88 113 GLU A N 1
ATOM 907 C CA . GLU A 1 113 ? -17.561 -3.459 24.847 1.00 85.88 113 GLU A CA 1
ATOM 908 C C . GLU A 1 113 ? -17.483 -2.987 23.391 1.00 85.88 113 GLU A C 1
ATOM 910 O O . GLU A 1 113 ? -18.493 -2.632 22.779 1.00 85.88 113 GLU A O 1
ATOM 915 N N . GLN A 1 114 ? -16.277 -3.019 22.814 1.00 85.38 114 GLN A N 1
ATOM 916 C CA . GLN A 1 114 ? -16.060 -2.647 21.421 1.00 85.38 114 GLN A CA 1
ATOM 917 C C . GLN A 1 114 ? -16.759 -3.624 20.484 1.00 85.38 114 GLN A C 1
ATOM 919 O O . GLN A 1 114 ? -17.406 -3.178 19.545 1.00 85.38 114 GLN A O 1
ATOM 924 N N . LEU A 1 115 ? -16.668 -4.928 20.757 1.00 87.62 115 LEU A N 1
ATOM 925 C CA . LEU A 1 115 ? -17.327 -5.965 19.967 1.00 87.62 115 LEU A CA 1
ATOM 926 C C . LEU A 1 115 ? -18.858 -5.895 20.083 1.00 87.62 115 LEU A C 1
ATOM 928 O O . LEU A 1 115 ? -19.549 -5.976 19.074 1.00 87.62 115 LEU A O 1
ATOM 932 N N . ALA A 1 116 ? -19.379 -5.675 21.291 1.00 86.81 116 ALA A N 1
ATOM 933 C CA . ALA A 1 116 ? -20.801 -5.493 21.586 1.00 86.81 116 ALA A CA 1
ATOM 934 C C . ALA A 1 116 ? -21.426 -4.275 20.887 1.00 86.81 116 ALA A C 1
ATOM 936 O O . ALA A 1 116 ? -22.630 -4.253 20.636 1.00 86.81 116 ALA A O 1
ATOM 937 N N . SER A 1 117 ? -20.606 -3.264 20.587 1.00 85.94 117 SER A N 1
ATOM 938 C CA . SER A 1 117 ? -21.016 -2.049 19.878 1.00 85.94 117 SER A CA 1
ATOM 939 C C . SER A 1 117 ? -20.988 -2.201 18.350 1.00 85.94 117 SER A C 1
ATOM 941 O O . SER A 1 117 ? -21.338 -1.258 17.639 1.00 85.94 117 SER A O 1
ATOM 943 N N . LYS A 1 118 ? -20.523 -3.341 17.819 1.00 87.38 118 LYS A N 1
ATOM 944 C CA . LYS A 1 118 ? -20.518 -3.638 16.378 1.00 87.38 118 LYS A CA 1
ATOM 945 C C . LYS A 1 118 ? -21.778 -4.394 15.967 1.00 87.38 118 LYS A C 1
ATOM 947 O O . LYS A 1 118 ? -22.457 -4.993 16.793 1.00 87.38 118 LYS A O 1
ATOM 952 N N . ASN A 1 119 ? -22.068 -4.364 14.670 1.00 86.00 119 ASN A N 1
ATOM 953 C CA . ASN A 1 119 ? -23.159 -5.106 14.047 1.00 86.00 119 ASN A CA 1
ATOM 954 C C . ASN A 1 119 ? -22.655 -6.360 13.317 1.00 86.00 119 ASN A C 1
ATOM 956 O O . ASN A 1 119 ? -21.453 -6.560 13.112 1.00 86.00 119 ASN A O 1
ATOM 960 N N . THR A 1 120 ? -23.602 -7.199 12.911 1.00 85.31 120 THR A N 1
ATOM 961 C CA . THR A 1 120 ? -23.358 -8.425 12.143 1.00 85.31 120 THR A CA 1
ATOM 962 C C . THR A 1 120 ? -22.714 -8.120 10.788 1.00 85.31 120 THR A C 1
ATOM 964 O O . THR A 1 120 ? -21.802 -8.829 10.361 1.00 85.31 120 THR A O 1
ATOM 967 N N . GLU A 1 121 ? -23.073 -7.002 10.143 1.00 84.12 121 GLU A N 1
ATOM 968 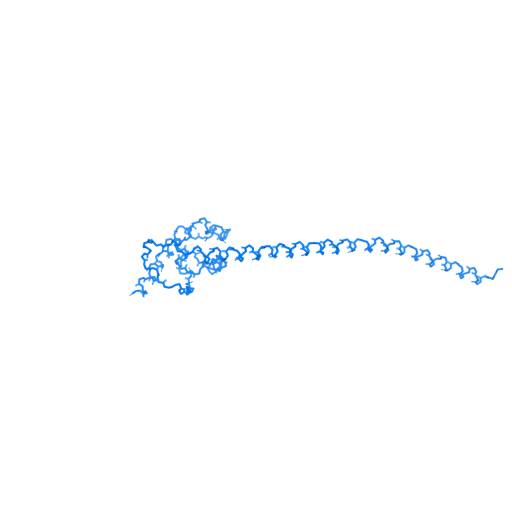C CA . GLU A 1 121 ? -22.431 -6.563 8.898 1.00 84.12 121 GLU A CA 1
ATOM 969 C C . GLU A 1 121 ? -20.932 -6.292 9.067 1.00 84.12 121 GLU A C 1
ATOM 971 O O . GLU A 1 121 ? -20.139 -6.738 8.237 1.00 84.12 121 GLU A O 1
ATOM 976 N N . TYR A 1 122 ? -20.525 -5.623 10.149 1.00 85.62 122 TYR A N 1
ATOM 977 C CA . TYR A 1 122 ? -19.113 -5.371 10.438 1.00 85.62 122 TYR A CA 1
ATOM 978 C C . TYR A 1 122 ? -18.336 -6.674 10.638 1.00 85.62 122 TYR A C 1
ATOM 980 O O . TYR A 1 122 ? -17.219 -6.817 10.140 1.00 85.62 122 TYR A O 1
ATOM 988 N N . LEU A 1 123 ? -18.925 -7.652 11.336 1.00 85.19 123 LEU A N 1
ATOM 989 C CA . LEU A 1 123 ? -18.303 -8.967 11.485 1.00 85.19 123 LEU A CA 1
ATOM 990 C C . LEU A 1 123 ? -18.102 -9.620 10.116 1.00 85.19 123 LEU A C 1
ATOM 992 O O . LEU A 1 123 ? -17.004 -10.111 9.841 1.00 85.19 123 LEU A O 1
ATOM 996 N N . ARG A 1 124 ? -19.117 -9.566 9.241 1.00 84.38 124 ARG A N 1
ATOM 997 C CA . ARG A 1 124 ? -19.059 -10.081 7.863 1.00 84.38 124 ARG A CA 1
ATOM 998 C C . ARG A 1 124 ? -17.949 -9.446 7.041 1.00 84.38 124 ARG A C 1
ATOM 1000 O O . ARG A 1 124 ? -17.216 -10.161 6.359 1.00 84.38 124 ARG A O 1
ATOM 1007 N N . GLU A 1 125 ? -17.790 -8.136 7.151 1.00 85.50 125 GLU A N 1
ATOM 1008 C CA . GLU A 1 125 ? -16.741 -7.383 6.468 1.00 85.50 125 GLU A CA 1
ATOM 1009 C C . GLU A 1 125 ? -15.337 -7.762 6.967 1.00 85.50 125 GLU A C 1
ATOM 1011 O O . GLU A 1 125 ? -14.460 -8.099 6.172 1.00 85.50 125 GLU A O 1
ATOM 1016 N N . VAL A 1 126 ? -15.127 -7.778 8.286 1.00 85.12 126 VAL A N 1
ATOM 1017 C CA . VAL A 1 126 ? -13.805 -8.016 8.890 1.00 85.12 126 VAL A CA 1
ATOM 1018 C C . VAL A 1 126 ? -13.367 -9.477 8.780 1.00 85.12 126 VAL A C 1
ATOM 1020 O O . VAL A 1 126 ? -12.195 -9.787 8.532 1.00 85.12 126 VAL A O 1
ATOM 1023 N N . LEU A 1 127 ? -14.290 -10.414 8.985 1.00 82.56 127 LEU A N 1
ATOM 1024 C CA . LEU A 1 127 ? -13.960 -11.835 9.046 1.00 82.56 127 LEU A CA 1
ATOM 1025 C C . LEU A 1 127 ? -14.064 -12.513 7.670 1.00 82.56 127 LEU A C 1
ATOM 1027 O O . LEU A 1 127 ? -13.323 -13.478 7.428 1.00 82.56 127 LEU A O 1
ATOM 1031 N N . GLY A 1 128 ? -14.858 -11.972 6.739 1.00 80.94 128 GLY A N 1
ATOM 1032 C CA . GLY A 1 128 ? -14.996 -12.466 5.365 1.00 80.94 128 GLY A CA 1
ATOM 1033 C C . GLY A 1 128 ? -15.397 -13.943 5.315 1.00 80.94 128 GLY A C 1
ATOM 1034 O O . GLY A 1 128 ? -16.205 -14.401 6.113 1.00 80.94 128 GLY A O 1
ATOM 1035 N N . ALA A 1 129 ? -14.768 -14.739 4.444 1.00 66.62 129 ALA A N 1
ATOM 1036 C CA . ALA A 1 129 ? -15.038 -16.182 4.320 1.00 66.62 129 ALA A CA 1
ATOM 1037 C C . ALA A 1 129 ? -14.741 -17.013 5.592 1.00 66.62 129 ALA A C 1
ATOM 1039 O O . ALA A 1 129 ? -15.125 -18.174 5.683 1.00 66.62 129 ALA A O 1
ATOM 1040 N N . VAL A 1 130 ? -14.066 -16.442 6.601 1.00 65.50 130 VAL A N 1
ATOM 1041 C CA . VAL A 1 130 ? -13.852 -17.121 7.895 1.00 65.50 130 VAL A CA 1
ATOM 1042 C C . VAL A 1 130 ? -15.165 -17.233 8.684 1.00 65.50 130 VAL A C 1
ATOM 1044 O O . VAL A 1 130 ? -15.281 -18.111 9.539 1.00 65.50 130 VAL A O 1
ATOM 1047 N N . ILE A 1 131 ? -16.167 -16.403 8.364 1.00 64.62 131 ILE A N 1
ATOM 1048 C CA . ILE A 1 131 ? -17.481 -16.417 9.017 1.00 64.62 131 ILE A CA 1
ATOM 1049 C C . ILE A 1 131 ? -18.310 -17.663 8.732 1.00 64.62 131 ILE A C 1
ATOM 1051 O O . ILE A 1 131 ? -19.132 -18.022 9.564 1.00 64.62 131 ILE A O 1
ATOM 1055 N N . GLU A 1 132 ? -18.060 -18.392 7.641 1.00 62.00 132 GLU A N 1
ATOM 1056 C CA . GLU A 1 132 ? -18.829 -19.607 7.319 1.00 62.00 132 GLU A CA 1
ATOM 1057 C C . GLU A 1 132 ? -18.715 -20.703 8.394 1.00 62.00 132 GLU A C 1
ATOM 1059 O O . GLU A 1 132 ? -19.525 -21.624 8.447 1.00 62.00 132 GLU A O 1
ATOM 1064 N N . ARG A 1 133 ? -17.704 -20.609 9.268 1.00 61.47 133 ARG A N 1
ATOM 1065 C CA . ARG A 1 133 ? -17.479 -21.528 10.395 1.00 61.47 133 ARG A CA 1
ATOM 1066 C C . ARG A 1 133 ? -17.829 -20.910 11.749 1.00 61.47 133 ARG A C 1
ATOM 1068 O O . ARG A 1 133 ? -17.592 -21.547 12.777 1.00 61.47 133 ARG A O 1
ATOM 1075 N N . LEU A 1 134 ? -18.304 -19.668 11.759 1.00 64.25 134 LEU A N 1
ATOM 1076 C CA . LEU A 1 134 ? -18.596 -18.918 12.968 1.00 64.25 134 LEU A CA 1
ATOM 1077 C C . LEU A 1 134 ? -19.953 -19.355 13.528 1.00 64.25 134 LEU A C 1
ATOM 1079 O O . LEU A 1 134 ? -20.902 -19.593 12.785 1.00 64.25 134 LEU A O 1
ATOM 1083 N N . ALA A 1 135 ? -20.027 -19.487 14.852 1.00 60.38 135 ALA A N 1
ATOM 1084 C CA . ALA A 1 135 ? -21.314 -19.576 15.524 1.00 60.38 135 ALA A CA 1
ATOM 1085 C C . ALA A 1 135 ? -22.086 -18.275 15.260 1.00 60.38 135 ALA A C 1
ATOM 1087 O O . ALA A 1 135 ? -21.465 -17.217 15.220 1.00 60.38 135 ALA A O 1
ATOM 1088 N N . ASP A 1 136 ? -23.397 -18.404 15.065 1.00 76.94 136 ASP A N 1
ATOM 1089 C CA . ASP A 1 136 ? -24.394 -17.340 14.893 1.00 76.94 136 ASP A CA 1
ATOM 1090 C C . ASP A 1 136 ? -23.902 -15.930 15.303 1.00 76.94 136 ASP A C 1
ATOM 1092 O O . ASP A 1 136 ? -23.590 -15.67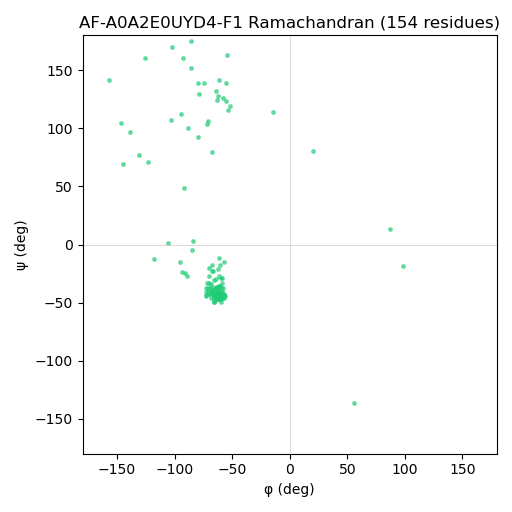8 16.473 1.00 76.94 136 ASP A O 1
ATOM 1096 N N . GLU A 1 137 ? -23.784 -15.029 14.322 1.00 80.94 137 GLU A N 1
ATOM 1097 C CA . GLU A 1 137 ? -23.202 -13.687 14.479 1.00 80.94 137 GLU A CA 1
ATOM 1098 C C . GLU A 1 137 ? -23.942 -12.870 15.551 1.00 80.94 137 GLU A C 1
ATOM 1100 O O . GLU A 1 137 ? -23.311 -12.173 16.352 1.00 80.94 137 GLU A O 1
ATOM 1105 N N . ASP A 1 138 ? -25.267 -13.020 15.623 1.00 83.12 138 ASP A N 1
ATOM 1106 C CA . ASP A 1 138 ? -26.102 -12.367 16.631 1.00 83.12 138 ASP A CA 1
ATOM 1107 C C . ASP A 1 138 ? -25.790 -12.894 18.038 1.00 83.12 138 ASP A C 1
ATOM 1109 O O . ASP A 1 138 ? -25.684 -12.126 18.999 1.00 83.12 138 ASP A O 1
ATOM 1113 N N . ALA A 1 139 ? -25.555 -14.203 18.170 1.00 86.25 139 ALA A N 1
ATOM 1114 C CA . ALA A 1 139 ? -25.203 -14.816 19.448 1.00 86.25 139 ALA A CA 1
ATOM 1115 C C . ALA A 1 139 ? -23.835 -14.339 19.966 1.00 86.25 139 ALA A C 1
ATOM 1117 O O . ALA A 1 139 ? -23.628 -14.260 21.180 1.00 86.25 139 ALA A O 1
ATOM 1118 N N . ILE A 1 140 ? -22.903 -14.006 19.068 1.00 87.19 140 ILE A N 1
ATOM 1119 C CA . ILE A 1 140 ? -21.594 -13.439 19.420 1.00 87.19 140 ILE A CA 1
ATOM 1120 C C . ILE A 1 140 ? -21.740 -12.026 19.975 1.00 87.19 140 ILE A C 1
ATOM 1122 O O . ILE A 1 140 ? -21.155 -11.726 21.017 1.00 87.19 140 ILE A O 1
ATOM 1126 N N . ILE A 1 141 ? -22.537 -11.179 19.321 1.00 88.50 141 ILE A N 1
ATOM 1127 C CA . ILE A 1 141 ? -22.775 -9.800 19.766 1.00 88.50 141 ILE A CA 1
ATOM 1128 C C . ILE A 1 141 ? -23.481 -9.799 21.125 1.00 88.50 141 ILE A C 1
ATOM 1130 O O . ILE A 1 141 ? -23.048 -9.103 22.044 1.00 88.50 141 ILE A O 1
ATOM 1134 N N . GLN A 1 142 ? -24.495 -10.649 21.302 1.00 88.75 142 GLN A N 1
ATOM 1135 C CA . GLN A 1 142 ? -25.186 -10.803 22.586 1.00 88.75 142 GLN A CA 1
ATOM 1136 C C . GLN A 1 142 ? -24.249 -11.299 23.695 1.00 88.75 142 GLN A C 1
ATOM 1138 O O . GLN A 1 142 ? -24.273 -10.787 24.813 1.00 88.75 142 GLN A O 1
ATOM 1143 N N . GLN A 1 143 ? -23.382 -12.276 23.412 1.00 89.50 143 GLN A N 1
ATOM 1144 C CA . GLN A 1 143 ? -22.398 -12.733 24.397 1.00 89.50 143 GLN A CA 1
ATOM 1145 C C . GLN A 1 143 ? -21.383 -11.643 24.737 1.00 89.50 143 GLN A C 1
ATOM 1147 O O . GLN A 1 143 ? -21.034 -11.490 25.906 1.00 89.50 143 GLN A O 1
ATOM 1152 N N . ALA A 1 144 ? -20.930 -10.871 23.748 1.00 89.88 144 ALA A N 1
ATOM 1153 C CA . ALA A 1 144 ? -20.046 -9.738 23.981 1.00 89.88 144 ALA A CA 1
ATOM 1154 C C . ALA A 1 144 ? -20.693 -8.710 24.920 1.00 89.88 144 ALA A C 1
ATOM 1156 O O . ALA A 1 144 ? -20.035 -8.266 25.859 1.00 89.88 144 ALA A O 1
ATOM 1157 N N . GLN A 1 145 ? -21.983 -8.406 24.732 1.00 90.12 145 GLN A N 1
ATOM 1158 C CA . GLN A 1 145 ? -22.752 -7.532 25.628 1.00 90.12 145 GLN A CA 1
ATOM 1159 C C . GLN A 1 145 ? -22.784 -8.085 27.057 1.00 90.12 145 GLN A C 1
ATOM 1161 O O . GLN A 1 145 ? -22.395 -7.392 27.991 1.00 90.12 145 GLN A O 1
ATOM 1166 N N . LEU A 1 146 ? -23.112 -9.369 27.231 1.00 89.75 146 LEU A N 1
ATOM 1167 C CA . LEU A 1 146 ? -23.125 -10.004 28.554 1.00 89.75 146 LEU A CA 1
ATOM 1168 C C . LEU A 1 146 ? -21.761 -9.939 29.258 1.00 89.75 146 LEU A C 1
ATOM 1170 O O . LEU A 1 146 ? -21.692 -9.729 30.469 1.00 89.75 146 LEU A O 1
ATOM 1174 N N . PHE A 1 147 ? -20.663 -10.139 28.525 1.00 88.56 147 PHE A N 1
ATOM 1175 C CA . PHE A 1 147 ? -19.320 -10.037 29.097 1.00 88.56 147 PHE A CA 1
ATOM 1176 C C . PHE A 1 147 ? -18.916 -8.591 29.403 1.00 88.56 147 PHE A C 1
ATOM 1178 O O . PHE A 1 147 ? -18.205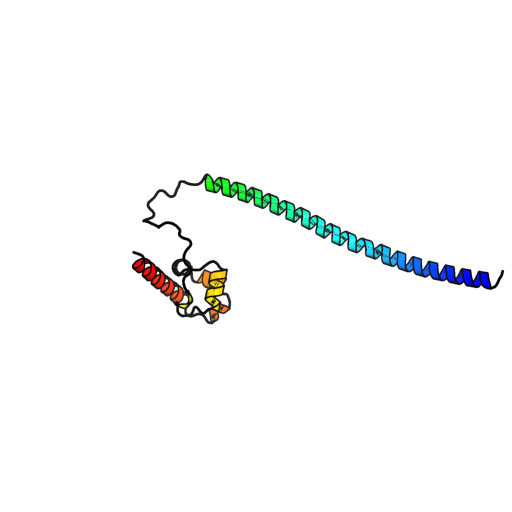 -8.375 30.386 1.00 88.56 147 PHE A O 1
ATOM 1185 N N . ALA A 1 148 ? -19.369 -7.621 28.606 1.00 87.12 148 ALA A N 1
ATOM 1186 C CA . ALA A 1 148 ? -19.184 -6.199 28.877 1.00 87.12 148 ALA A CA 1
ATOM 1187 C C . ALA A 1 148 ? -19.912 -5.789 30.169 1.00 87.12 148 ALA A C 1
ATOM 1189 O O . ALA A 1 148 ? -19.288 -5.228 31.069 1.00 87.12 148 ALA A O 1
ATOM 1190 N N . ASP A 1 149 ? -21.176 -6.183 30.324 1.00 87.06 149 ASP A N 1
ATOM 1191 C CA . ASP A 1 149 ? -21.975 -5.890 31.519 1.00 87.06 149 ASP A CA 1
ATOM 1192 C C . ASP A 1 149 ? -21.364 -6.527 32.777 1.00 87.06 149 ASP A C 1
ATOM 1194 O O . ASP A 1 149 ? -21.228 -5.881 33.816 1.00 87.06 149 ASP A O 1
ATOM 1198 N N . GLN A 1 150 ? -20.904 -7.782 32.682 1.00 86.06 150 GLN A N 1
ATOM 1199 C CA . GLN A 1 150 ? -20.207 -8.465 33.782 1.00 86.06 150 GLN A CA 1
ATOM 1200 C C . GLN A 1 150 ? -18.871 -7.816 34.156 1.00 86.06 150 GLN A C 1
ATOM 1202 O O . GLN A 1 150 ? -18.413 -7.954 35.293 1.00 86.06 150 GLN A O 1
ATOM 1207 N N . LYS A 1 151 ? -18.189 -7.189 33.194 1.00 82.75 151 LYS A N 1
ATOM 1208 C CA . LYS A 1 151 ? -16.939 -6.465 33.437 1.00 82.75 151 LYS A CA 1
ATOM 1209 C C . LYS A 1 151 ? -17.228 -5.165 34.183 1.00 82.75 151 LYS A C 1
ATOM 1211 O O . LYS A 1 151 ? -16.564 -4.899 35.181 1.00 82.75 151 LYS A O 1
ATOM 1216 N N . GLN A 1 152 ? -18.254 -4.428 33.764 1.00 76.88 152 GLN A N 1
ATOM 1217 C CA . GLN A 1 152 ? -18.697 -3.196 34.422 1.00 76.88 152 GLN A CA 1
ATOM 1218 C C . GLN A 1 152 ? -19.206 -3.460 35.845 1.00 76.88 152 GLN A C 1
ATOM 1220 O O . GLN A 1 152 ? -18.801 -2.772 36.777 1.00 76.88 152 GLN A O 1
ATOM 1225 N N . SER A 1 153 ? -19.994 -4.521 36.055 1.00 75.56 153 SER A N 1
ATOM 1226 C CA . SER A 1 153 ? -20.521 -4.880 37.381 1.00 75.56 153 SER A CA 1
ATOM 1227 C C . SER A 1 153 ? -19.457 -5.338 38.385 1.00 75.56 153 SER A C 1
ATOM 1229 O O . SER A 1 153 ? -19.747 -5.444 39.569 1.00 75.56 153 SER A O 1
ATOM 1231 N N . LYS A 1 154 ? -18.265 -5.724 37.916 1.00 69.56 154 LYS A N 1
ATOM 1232 C CA . LYS A 1 154 ? -17.125 -6.108 38.768 1.00 69.56 154 LYS A CA 1
ATOM 1233 C C . LYS A 1 154 ? -16.162 -4.951 39.025 1.00 69.56 154 LYS A C 1
ATOM 1235 O O . LYS A 1 154 ? -15.277 -5.099 39.864 1.00 69.56 154 LYS A O 1
ATOM 1240 N N . ALA A 1 155 ? -16.274 -3.878 38.246 1.00 60.91 155 ALA A N 1
ATOM 1241 C CA . ALA A 1 155 ? -15.421 -2.702 38.337 1.00 60.91 155 ALA A CA 1
ATOM 1242 C C . ALA A 1 155 ? -16.015 -1.607 39.243 1.00 60.91 155 ALA A C 1
ATOM 1244 O O . ALA A 1 155 ? -15.244 -0.805 39.766 1.00 60.91 155 ALA A O 1
ATOM 1245 N N . GLY A 1 156 ? -17.342 -1.593 39.431 1.00 47.50 156 GLY A N 1
ATOM 1246 C CA . GLY A 1 156 ? -18.046 -0.784 40.440 1.00 47.50 156 GLY A CA 1
ATOM 1247 C C . GLY A 1 156 ? -18.188 -1.495 41.778 1.00 47.50 156 GLY A C 1
ATOM 1248 O O . GLY A 1 156 ? -18.216 -0.779 42.803 1.00 47.50 156 GLY A O 1
#

pLDDT: mean 80.65, std 13.84, range [42.19, 96.81]